Protein AF-A0A9N8V9N7-F1 (afdb_monomer_lite)

Secondary structure (DSSP, 8-state):
-HHHHHHHHHHHHHTT-HHHHHHHHHHHHTT-HHHHHHHHHHHHHTT-HHHHHHHHHHHHTTTTSHHHHHHHHHHHHHHHHHHHHHHH--

Structure (mmCIF, N/CA/C/O backbone):
data_AF-A0A9N8V9N7-F1
#
_entry.id   AF-A0A9N8V9N7-F1
#
loop_
_atom_site.group_PDB
_atom_site.id
_atom_site.type_symbol
_atom_site.label_atom_id
_atom_site.label_alt_id
_atom_site.label_comp_id
_atom_site.label_asym_id
_atom_site.label_entity_id
_atom_site.label_seq_id
_atom_site.pdbx_PDB_ins_code
_atom_site.Cartn_x
_atom_site.Cartn_y
_atom_site.Cartn_z
_atom_site.occupancy
_atom_site.B_iso_or_equiv
_atom_site.auth_seq_id
_atom_site.auth_comp_id
_atom_site.auth_asym_id
_atom_site.auth_atom_id
_atom_site.pdbx_PDB_model_num
ATOM 1 N N . ASP A 1 1 ? -8.839 10.836 -18.477 1.00 71.94 1 ASP A N 1
ATOM 2 C CA . ASP A 1 1 ? -9.859 9.877 -18.017 1.00 71.94 1 ASP A CA 1
ATOM 3 C C . ASP A 1 1 ? -9.244 8.992 -16.933 1.00 71.94 1 ASP A C 1
ATOM 5 O O . ASP A 1 1 ? -8.318 8.241 -17.248 1.00 71.94 1 ASP A O 1
ATOM 9 N N . PRO A 1 2 ? -9.702 9.113 -15.675 1.00 74.56 2 PRO A N 1
ATOM 10 C CA . PRO A 1 2 ? -9.226 8.301 -14.555 1.00 74.56 2 PRO A CA 1
ATOM 11 C C . PRO A 1 2 ? -9.306 6.789 -14.807 1.00 74.56 2 PRO A C 1
ATOM 13 O O . PRO A 1 2 ? -8.440 6.057 -14.334 1.00 74.56 2 PRO A O 1
ATOM 16 N N . GLY A 1 3 ? -10.284 6.317 -15.591 1.00 83.62 3 GLY A N 1
ATOM 17 C CA . GLY A 1 3 ? -10.427 4.899 -15.928 1.00 83.62 3 GLY A CA 1
ATOM 18 C C . GLY A 1 3 ? -9.297 4.385 -16.825 1.00 83.62 3 GLY A C 1
ATOM 19 O O . GLY A 1 3 ? -8.758 3.303 -16.595 1.00 83.62 3 GLY A O 1
ATOM 20 N N . LYS A 1 4 ? -8.864 5.193 -17.802 1.00 88.25 4 LYS A N 1
ATOM 21 C CA . LYS A 1 4 ? -7.723 4.858 -18.675 1.00 88.25 4 LYS A CA 1
ATOM 22 C C . LYS A 1 4 ? -6.398 4.858 -17.912 1.00 88.25 4 LYS A C 1
ATOM 24 O O . LYS A 1 4 ? -5.578 3.972 -18.133 1.00 88.25 4 LYS A O 1
ATOM 29 N N . ALA A 1 5 ? -6.201 5.818 -17.004 1.00 88.12 5 ALA A N 1
ATOM 30 C CA . ALA A 1 5 ? -5.008 5.878 -16.159 1.00 88.12 5 ALA A CA 1
ATOM 31 C C . ALA A 1 5 ? -4.922 4.655 -15.231 1.00 88.12 5 ALA A C 1
ATOM 33 O O . ALA A 1 5 ? -3.901 3.972 -15.214 1.00 88.12 5 ALA A O 1
ATOM 34 N N . LEU A 1 6 ? -6.028 4.301 -14.565 1.00 92.50 6 LEU A N 1
ATOM 35 C CA . LEU A 1 6 ? -6.110 3.110 -13.716 1.00 92.50 6 LEU A CA 1
ATOM 36 C C . LEU A 1 6 ? -5.740 1.828 -14.472 1.00 92.50 6 LEU A C 1
ATOM 38 O O . LEU A 1 6 ? -4.977 1.010 -13.960 1.00 92.50 6 LEU A O 1
ATOM 42 N N . LEU A 1 7 ? -6.260 1.651 -15.690 1.00 95.31 7 LEU A N 1
ATOM 43 C CA . LEU A 1 7 ? -5.958 0.473 -16.504 1.00 95.31 7 LEU A CA 1
ATOM 44 C C . LEU A 1 7 ? -4.460 0.374 -16.832 1.00 95.31 7 LEU A C 1
ATOM 46 O O . LEU A 1 7 ? -3.881 -0.711 -16.758 1.00 95.31 7 LEU A O 1
ATOM 50 N N . LEU A 1 8 ? -3.826 1.501 -17.166 1.00 95.06 8 LEU A N 1
ATOM 51 C CA . LEU A 1 8 ? -2.392 1.563 -17.452 1.00 95.06 8 LEU A CA 1
ATOM 52 C C . LEU A 1 8 ? -1.550 1.265 -16.207 1.00 95.06 8 LEU A C 1
ATOM 54 O O . LEU A 1 8 ? -0.603 0.481 -16.294 1.00 95.06 8 LEU A O 1
ATOM 58 N N . TYR A 1 9 ? -1.912 1.831 -15.053 1.00 95.38 9 TYR A N 1
ATOM 59 C CA . TYR A 1 9 ? -1.220 1.571 -13.790 1.00 95.38 9 TYR A CA 1
ATOM 60 C C . TYR A 1 9 ? -1.325 0.106 -13.383 1.00 95.38 9 TYR A C 1
ATOM 62 O O . TYR A 1 9 ? -0.300 -0.499 -13.085 1.00 95.38 9 TYR A O 1
ATOM 70 N N . LYS A 1 10 ? -2.520 -0.498 -13.468 1.00 96.31 10 LYS A N 1
ATOM 71 C CA . LYS A 1 10 ? -2.712 -1.933 -13.203 1.00 96.31 10 LYS A CA 1
ATOM 72 C C . LYS A 1 10 ? -1.837 -2.791 -14.106 1.00 96.31 10 LYS A C 1
ATOM 74 O O . LYS A 1 10 ? -1.036 -3.568 -13.606 1.00 96.31 10 LYS A O 1
ATOM 79 N N . LYS A 1 11 ? -1.899 -2.576 -15.424 1.00 97.38 11 LYS A N 1
ATOM 80 C CA . LYS A 1 11 ? -1.093 -3.342 -16.385 1.00 97.38 11 LYS A CA 1
ATOM 81 C C . LYS A 1 11 ? 0.411 -3.226 -16.108 1.00 97.38 11 LYS A C 1
ATOM 83 O O . LYS A 1 11 ? 1.131 -4.214 -16.202 1.00 97.38 11 LYS A O 1
ATOM 88 N N . SER A 1 12 ? 0.883 -2.025 -15.780 1.00 95.69 12 SER A N 1
ATOM 89 C CA . SER A 1 12 ? 2.288 -1.779 -15.445 1.00 95.69 12 SER A CA 1
ATOM 90 C C . SER A 1 12 ? 2.680 -2.461 -14.127 1.00 95.69 12 SER A C 1
ATOM 92 O O . SER A 1 12 ? 3.701 -3.145 -14.058 1.00 95.69 12 SER A O 1
ATOM 94 N N . ALA A 1 13 ? 1.839 -2.339 -13.098 1.00 96.56 13 ALA A N 1
ATOM 95 C CA . ALA A 1 13 ? 2.063 -2.941 -11.791 1.00 96.56 13 ALA A CA 1
ATOM 96 C C . ALA A 1 13 ? 2.081 -4.477 -11.840 1.00 96.56 13 ALA A C 1
ATOM 98 O O . ALA A 1 13 ? 2.960 -5.099 -11.236 1.00 96.56 13 ALA A O 1
ATOM 99 N N . ASP A 1 14 ? 1.157 -5.071 -12.601 1.00 95.50 14 ASP A N 1
ATOM 100 C CA . ASP A 1 14 ? 1.043 -6.516 -12.824 1.00 95.50 14 ASP A CA 1
ATOM 101 C C . ASP A 1 14 ? 2.248 -7.073 -13.596 1.00 95.50 14 ASP A C 1
ATOM 103 O O . ASP A 1 14 ? 2.664 -8.205 -13.364 1.00 95.50 14 ASP A O 1
ATOM 107 N N . ALA A 1 15 ? 2.872 -6.260 -14.455 1.00 96.00 15 ALA A N 1
ATOM 108 C CA . ALA A 1 15 ? 4.133 -6.592 -15.118 1.00 96.00 15 ALA A CA 1
ATOM 109 C C . ALA A 1 15 ? 5.369 -6.455 -14.200 1.00 96.00 15 ALA A C 1
ATOM 111 O O . ALA A 1 15 ? 6.500 -6.580 -14.668 1.00 96.00 15 ALA A O 1
ATOM 112 N N . GLY A 1 16 ? 5.184 -6.161 -12.908 1.00 93.44 16 GLY A N 1
ATOM 113 C CA . GLY A 1 16 ? 6.273 -5.996 -11.943 1.00 93.44 16 GLY A CA 1
ATOM 114 C C . GLY A 1 16 ? 6.991 -4.646 -12.028 1.00 93.44 16 GLY A C 1
ATOM 115 O O . GLY A 1 16 ? 8.029 -4.464 -11.393 1.00 93.44 16 GLY A O 1
ATOM 116 N N . ASN A 1 17 ? 6.472 -3.684 -12.798 1.00 95.88 17 ASN A N 1
ATOM 117 C CA . ASN A 1 17 ? 7.103 -2.377 -12.922 1.00 95.88 17 ASN A CA 1
ATOM 118 C C . ASN A 1 17 ? 6.963 -1.592 -11.609 1.00 95.88 17 ASN A C 1
ATOM 120 O O . ASN A 1 17 ? 5.857 -1.225 -11.210 1.00 95.88 17 ASN A O 1
ATOM 124 N N . ALA A 1 18 ? 8.093 -1.283 -10.969 1.00 94.38 18 ALA A N 1
ATOM 125 C CA . ALA A 1 18 ? 8.111 -0.609 -9.672 1.00 94.38 18 ALA A CA 1
ATOM 126 C C . ALA A 1 18 ? 7.389 0.748 -9.684 1.00 94.38 18 ALA A C 1
ATOM 128 O O . ALA A 1 18 ? 6.709 1.087 -8.717 1.00 94.38 18 ALA A O 1
ATOM 129 N N . ARG A 1 19 ? 7.486 1.501 -10.788 1.00 93.62 19 ARG A N 1
ATOM 130 C CA . ARG A 1 19 ? 6.774 2.772 -10.940 1.00 93.62 19 ARG A CA 1
ATOM 131 C C . ARG A 1 19 ? 5.274 2.551 -11.101 1.00 93.62 19 ARG A C 1
ATOM 133 O O . ARG A 1 19 ? 4.503 3.205 -10.420 1.00 93.62 19 ARG A O 1
ATOM 140 N N . GLY A 1 20 ? 4.860 1.599 -11.937 1.00 96.62 20 GLY A N 1
ATOM 141 C CA . GLY A 1 20 ? 3.448 1.230 -12.082 1.00 96.62 20 GLY A CA 1
ATOM 142 C C . GLY A 1 20 ? 2.803 0.811 -10.761 1.00 96.62 20 GLY A C 1
ATOM 143 O O . GLY A 1 20 ? 1.673 1.194 -10.478 1.00 96.62 20 GLY A O 1
ATOM 144 N N . GLN A 1 21 ? 3.544 0.074 -9.932 1.00 97.31 21 GLN A N 1
ATOM 145 C CA . GLN A 1 21 ? 3.112 -0.327 -8.593 1.00 97.31 21 GLN A CA 1
ATOM 146 C C . GLN A 1 21 ? 2.892 0.875 -7.667 1.00 97.31 21 GLN A C 1
ATOM 148 O O . GLN A 1 21 ? 1.849 0.942 -7.022 1.00 97.31 21 GLN A O 1
ATOM 153 N N . VAL A 1 22 ? 3.828 1.831 -7.633 1.00 95.19 22 VAL A N 1
ATOM 154 C CA . VAL A 1 22 ? 3.698 3.060 -6.826 1.00 95.19 22 VAL A CA 1
ATOM 155 C C . VAL A 1 22 ? 2.536 3.923 -7.315 1.00 95.19 22 VAL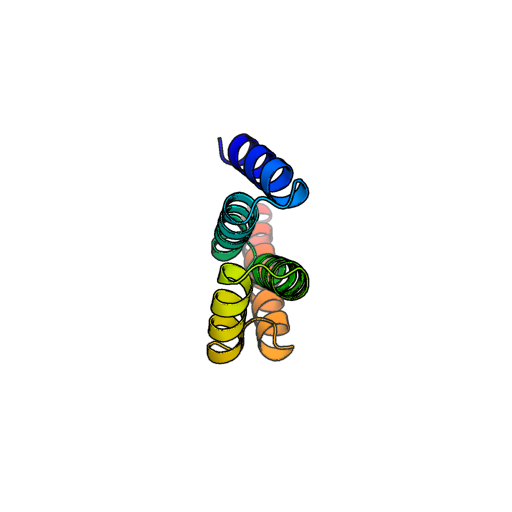 A C 1
ATOM 157 O O . VAL A 1 22 ? 1.682 4.291 -6.520 1.00 95.19 22 VAL A O 1
ATOM 160 N N . GLU A 1 23 ? 2.436 4.161 -8.622 1.00 95.56 23 GLU A N 1
ATOM 161 C CA . GLU A 1 23 ? 1.369 4.985 -9.210 1.00 95.56 23 GLU A CA 1
ATOM 162 C C . GLU A 1 23 ? -0.018 4.360 -8.965 1.00 95.56 23 GLU A C 1
ATOM 164 O O . GLU A 1 23 ? -1.006 5.067 -8.774 1.00 95.56 23 GLU A O 1
ATOM 169 N N . LEU A 1 24 ? -0.111 3.024 -8.913 1.00 97.12 24 LEU A N 1
ATOM 170 C CA . LEU A 1 24 ? -1.350 2.348 -8.536 1.00 97.12 24 LEU A CA 1
ATOM 171 C C . LEU A 1 24 ? -1.683 2.534 -7.048 1.00 97.12 24 LEU A C 1
ATOM 173 O O . LEU A 1 24 ? -2.851 2.734 -6.726 1.00 97.12 24 LEU A O 1
ATOM 177 N N . VAL A 1 25 ? -0.691 2.476 -6.152 1.00 96.50 25 VAL A N 1
ATOM 178 C CA . VAL A 1 25 ? -0.891 2.754 -4.717 1.00 96.50 25 VAL A CA 1
ATOM 179 C C . VAL A 1 25 ? -1.377 4.191 -4.525 1.00 96.50 25 VAL A C 1
ATOM 181 O O . VAL A 1 25 ? -2.437 4.389 -3.938 1.00 96.50 25 VAL A O 1
ATOM 184 N N . GLU A 1 26 ? -0.686 5.174 -5.105 1.00 94.00 26 GLU A N 1
ATOM 185 C CA . GLU A 1 26 ? -1.053 6.598 -5.047 1.00 94.00 26 GLU A CA 1
ATOM 186 C C . GLU A 1 26 ? -2.438 6.865 -5.656 1.00 94.00 26 GLU A C 1
ATOM 188 O O . GLU A 1 26 ? -3.225 7.660 -5.133 1.00 94.00 26 GLU A O 1
ATOM 193 N N . PHE A 1 27 ? -2.796 6.155 -6.734 1.00 94.62 27 PHE A N 1
ATOM 194 C CA . PHE A 1 27 ? -4.142 6.235 -7.296 1.00 94.62 27 PHE A CA 1
ATOM 195 C C . PHE A 1 27 ? -5.206 5.837 -6.264 1.00 94.62 27 PHE A C 1
ATOM 197 O O . PHE A 1 27 ? -6.266 6.467 -6.211 1.00 94.62 27 PHE A O 1
ATOM 204 N N . TYR A 1 28 ? -4.956 4.812 -5.450 1.00 93.81 28 TYR A N 1
ATOM 205 C CA . TYR A 1 28 ? -5.895 4.401 -4.411 1.00 93.81 28 TYR A CA 1
ATOM 206 C C . TYR A 1 28 ? -5.782 5.233 -3.128 1.00 93.81 28 TYR A C 1
ATOM 208 O O . TYR A 1 28 ? -6.797 5.381 -2.463 1.00 93.81 28 TYR A O 1
ATOM 216 N N . GLU A 1 29 ? -4.650 5.864 -2.801 1.00 90.50 29 GLU A N 1
ATOM 217 C CA . GLU A 1 29 ? -4.516 6.679 -1.576 1.00 90.50 29 GLU A CA 1
ATOM 218 C C . GLU A 1 29 ? -5.591 7.763 -1.446 1.00 90.50 29 GLU A C 1
ATOM 220 O O . GLU A 1 29 ? -6.173 7.942 -0.378 1.00 90.50 29 GLU A O 1
ATOM 225 N N . GLY A 1 30 ? -5.892 8.461 -2.542 1.00 84.88 30 GLY A N 1
ATOM 226 C CA . GLY A 1 30 ? -6.922 9.504 -2.571 1.00 84.88 30 GLY A CA 1
ATOM 227 C C . GLY A 1 30 ? -8.356 8.994 -2.750 1.00 84.88 30 GLY A C 1
AT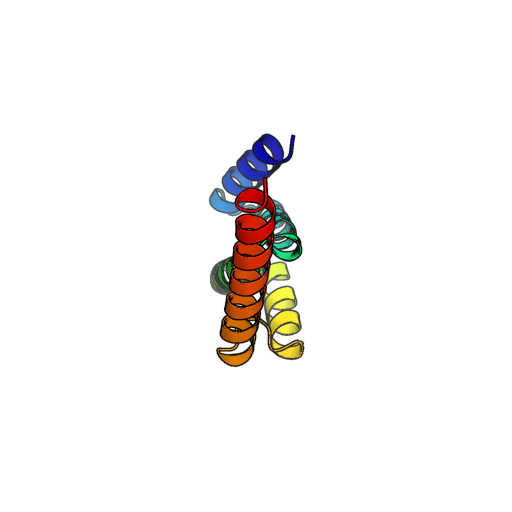OM 228 O O . GLY A 1 30 ? -9.258 9.807 -2.937 1.00 84.88 30 GLY A O 1
ATOM 229 N N . ARG A 1 31 ? -8.578 7.673 -2.786 1.00 88.06 31 ARG A N 1
ATOM 230 C CA . ARG A 1 31 ? -9.872 7.059 -3.146 1.00 88.06 31 ARG A CA 1
ATOM 231 C C . ARG A 1 31 ? -10.326 6.007 -2.143 1.00 88.06 31 ARG A C 1
ATOM 233 O O . ARG A 1 31 ? -11.453 6.058 -1.668 1.00 88.06 31 ARG A O 1
ATOM 240 N N . ASP A 1 32 ? -9.448 5.063 -1.843 1.00 89.25 32 ASP A N 1
ATOM 241 C CA . ASP A 1 32 ? -9.631 4.012 -0.857 1.00 89.25 32 ASP A CA 1
ATOM 242 C C . ASP A 1 32 ? -8.271 3.673 -0.234 1.00 89.25 32 ASP A C 1
ATOM 244 O O . ASP A 1 32 ? -7.456 2.927 -0.790 1.00 89.25 32 ASP A O 1
ATOM 248 N N . ILE A 1 33 ? -8.036 4.243 0.947 1.00 89.12 33 ILE A N 1
ATOM 249 C CA . ILE A 1 33 ? -6.776 4.091 1.674 1.00 89.12 33 ILE A CA 1
ATOM 250 C C . ILE A 1 33 ? -6.514 2.640 2.105 1.00 89.12 33 ILE A C 1
ATOM 252 O O . ILE A 1 33 ? -5.358 2.245 2.245 1.00 89.12 33 ILE A O 1
ATOM 256 N N . ASN A 1 34 ? -7.559 1.817 2.262 1.00 89.38 34 ASN A N 1
ATOM 257 C CA . ASN A 1 34 ? -7.393 0.406 2.607 1.00 89.38 34 ASN A CA 1
ATOM 258 C C . ASN A 1 34 ? -6.885 -0.383 1.398 1.00 89.38 34 ASN A C 1
ATOM 260 O O . ASN A 1 34 ? -5.975 -1.199 1.528 1.00 89.38 34 ASN A O 1
ATOM 264 N N . VAL A 1 35 ? -7.415 -0.101 0.203 1.00 93.19 35 VAL A N 1
ATOM 265 C CA . VAL A 1 35 ? -6.902 -0.708 -1.035 1.00 93.19 35 VAL A CA 1
ATOM 266 C C . VAL A 1 35 ? -5.455 -0.279 -1.286 1.00 93.19 35 VAL A C 1
ATOM 268 O O . VAL A 1 35 ? -4.627 -1.116 -1.648 1.00 93.19 35 VAL A O 1
ATOM 271 N N . ALA A 1 36 ? -5.126 0.996 -1.054 1.00 95.00 36 ALA A N 1
ATOM 272 C CA . ALA A 1 36 ? -3.752 1.487 -1.156 1.00 95.00 36 ALA A CA 1
ATOM 273 C C . ALA A 1 36 ? -2.806 0.741 -0.200 1.00 95.00 36 ALA A C 1
ATOM 275 O O . ALA A 1 36 ? -1.737 0.293 -0.620 1.00 95.00 36 ALA A O 1
ATOM 276 N N . PHE A 1 37 ? -3.226 0.541 1.054 1.00 95.12 37 PHE A N 1
ATOM 277 C CA . PHE A 1 37 ? -2.476 -0.215 2.057 1.00 95.12 37 PHE A CA 1
ATOM 278 C C . PHE A 1 37 ? -2.203 -1.661 1.622 1.00 95.12 37 PHE A C 1
ATOM 280 O O . PHE A 1 37 ? -1.047 -2.088 1.623 1.00 95.12 37 PHE A O 1
ATOM 287 N N . GLU A 1 38 ? -3.227 -2.398 1.185 1.00 95.56 38 GLU A N 1
ATOM 288 C CA . GLU A 1 38 ? -3.076 -3.798 0.762 1.00 95.56 38 GLU A CA 1
ATOM 289 C C . GLU A 1 38 ? -2.170 -3.944 -0.468 1.00 95.56 38 GLU A C 1
ATOM 291 O O . GLU A 1 38 ? -1.312 -4.830 -0.526 1.00 95.56 38 GLU A O 1
ATOM 296 N N . LEU A 1 39 ? -2.297 -3.040 -1.445 1.00 96.81 39 LEU A N 1
ATOM 297 C CA . LEU A 1 39 ? -1.404 -3.007 -2.605 1.00 96.81 39 LEU A CA 1
ATOM 298 C C . LEU A 1 39 ? 0.039 -2.713 -2.192 1.00 96.81 39 LEU A C 1
ATOM 300 O O . LEU A 1 39 ? 0.962 -3.401 -2.629 1.00 96.81 39 LEU A O 1
ATOM 304 N N . CYS A 1 40 ? 0.236 -1.721 -1.325 1.00 96.69 40 CYS A N 1
ATOM 305 C CA . CYS A 1 40 ? 1.549 -1.347 -0.818 1.00 96.69 40 CYS A CA 1
ATOM 306 C C . CYS A 1 40 ? 2.218 -2.515 -0.081 1.00 96.69 40 CYS A C 1
ATOM 308 O O . CYS A 1 40 ? 3.389 -2.808 -0.330 1.00 96.69 40 CYS A O 1
ATOM 310 N N . LYS A 1 41 ? 1.466 -3.230 0.764 1.00 96.69 41 LYS A N 1
ATOM 311 C CA . LYS A 1 41 ? 1.931 -4.435 1.459 1.00 96.69 41 LYS A CA 1
ATOM 312 C C . LYS A 1 41 ? 2.352 -5.527 0.473 1.00 96.69 41 LYS A C 1
ATOM 314 O O . LYS A 1 41 ? 3.495 -5.980 0.523 1.00 96.69 41 LYS A O 1
ATOM 319 N N . LYS A 1 42 ? 1.486 -5.870 -0.487 1.00 97.31 42 LYS A N 1
ATOM 320 C CA . LYS A 1 42 ? 1.779 -6.860 -1.539 1.00 97.31 42 LYS A CA 1
ATOM 321 C C . LYS A 1 42 ? 3.060 -6.520 -2.309 1.00 97.31 42 LYS A C 1
ATOM 323 O O . LYS A 1 42 ? 3.892 -7.387 -2.572 1.00 97.31 42 LYS A O 1
ATOM 328 N N . TYR A 1 43 ? 3.241 -5.261 -2.701 1.00 97.31 43 TYR A N 1
ATOM 329 C CA . TYR A 1 43 ? 4.420 -4.849 -3.467 1.00 97.31 43 TYR A CA 1
ATOM 330 C C . TYR A 1 43 ? 5.693 -4.812 -2.617 1.00 97.31 43 TYR A C 1
ATOM 332 O O . TYR A 1 43 ? 6.766 -5.164 -3.111 1.00 97.31 43 TYR A O 1
ATOM 340 N N . ALA A 1 44 ? 5.583 -4.454 -1.337 1.00 95.81 44 ALA A N 1
ATOM 341 C CA . ALA A 1 44 ? 6.691 -4.5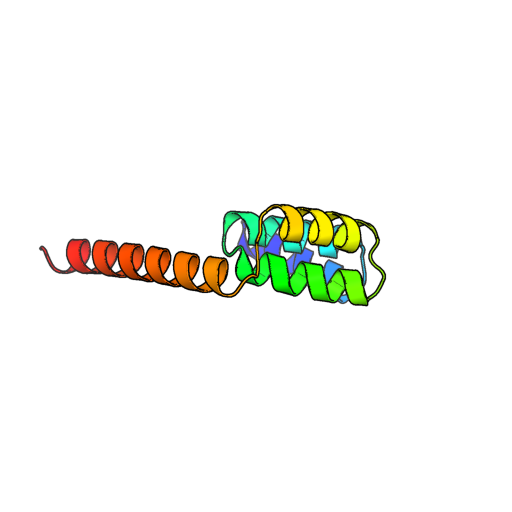08 -0.392 1.00 95.81 44 ALA A CA 1
ATOM 342 C C . ALA A 1 44 ? 7.202 -5.947 -0.181 1.00 95.81 44 ALA A C 1
ATOM 344 O O . ALA A 1 44 ? 8.420 -6.177 -0.166 1.00 95.81 44 ALA A O 1
ATOM 345 N N . GLU A 1 45 ? 6.280 -6.910 -0.074 1.00 95.56 45 GLU A N 1
ATOM 346 C CA . GLU A 1 45 ? 6.567 -8.350 0.016 1.00 95.56 45 GLU A CA 1
ATOM 347 C C . GLU A 1 45 ? 7.266 -8.861 -1.253 1.00 95.56 45 GLU A C 1
ATOM 349 O O . GLU A 1 45 ? 8.264 -9.573 -1.162 1.00 95.56 45 GLU A O 1
ATOM 354 N N . ASN A 1 46 ? 6.849 -8.380 -2.429 1.00 92.88 46 ASN A N 1
ATOM 355 C CA . ASN A 1 46 ? 7.466 -8.705 -3.722 1.00 92.88 46 ASN A CA 1
ATOM 356 C C . ASN A 1 46 ? 8.795 -7.973 -4.003 1.00 92.88 46 ASN A C 1
ATOM 358 O O . ASN A 1 46 ? 9.327 -8.057 -5.110 1.00 92.88 46 ASN A O 1
ATOM 362 N N . GLY A 1 47 ? 9.350 -7.253 -3.024 1.00 92.94 47 GLY A N 1
ATOM 363 C CA . GLY A 1 47 ? 10.683 -6.652 -3.121 1.00 92.94 47 GLY A CA 1
ATOM 364 C C . GLY A 1 47 ? 10.729 -5.220 -3.655 1.00 92.94 47 GLY A C 1
ATOM 365 O O . GLY A 1 47 ? 11.823 -4.680 -3.818 1.00 92.94 47 GLY A O 1
ATOM 366 N N . ASN A 1 48 ? 9.586 -4.563 -3.879 1.00 95.12 48 ASN A N 1
ATOM 367 C CA . ASN A 1 48 ? 9.579 -3.152 -4.257 1.00 95.12 48 ASN A CA 1
ATOM 368 C C . ASN A 1 48 ? 10.012 -2.278 -3.064 1.00 95.12 48 ASN A C 1
ATOM 370 O O . ASN A 1 48 ? 9.294 -2.138 -2.072 1.00 95.12 48 ASN A O 1
ATOM 374 N N . LEU A 1 49 ? 11.198 -1.670 -3.168 1.00 94.75 49 LEU A N 1
ATOM 375 C CA . LEU A 1 49 ? 11.775 -0.823 -2.119 1.00 94.75 49 LEU A CA 1
ATOM 376 C C . LEU A 1 49 ? 10.951 0.443 -1.847 1.00 94.75 49 LEU A C 1
ATOM 378 O O . LEU A 1 49 ? 10.828 0.845 -0.692 1.00 94.75 49 LEU A O 1
ATOM 382 N N . ALA A 1 50 ? 10.352 1.043 -2.880 1.00 93.75 50 ALA A N 1
ATOM 383 C CA . ALA A 1 50 ? 9.485 2.206 -2.708 1.00 93.75 50 ALA A CA 1
ATOM 384 C C . ALA A 1 50 ? 8.210 1.826 -1.943 1.00 93.75 50 ALA A C 1
ATOM 386 O O . ALA A 1 50 ? 7.816 2.525 -1.013 1.00 93.75 50 ALA A O 1
ATOM 387 N N . ALA A 1 51 ? 7.627 0.665 -2.252 1.00 94.44 51 ALA A N 1
ATOM 388 C CA . ALA A 1 51 ? 6.487 0.141 -1.506 1.00 94.44 51 ALA A CA 1
ATOM 389 C C . ALA A 1 51 ? 6.843 -0.194 -0.045 1.00 94.44 51 ALA A C 1
ATOM 391 O O . ALA A 1 51 ? 6.047 0.061 0.851 1.00 94.44 51 ALA A O 1
ATOM 392 N N . ARG A 1 52 ? 8.054 -0.696 0.241 1.00 95.31 52 ARG A N 1
ATOM 393 C CA . ARG A 1 52 ? 8.518 -0.899 1.632 1.00 95.31 52 ARG A CA 1
ATOM 394 C C . ARG A 1 52 ? 8.605 0.413 2.411 1.00 95.31 52 ARG A C 1
ATOM 396 O O . ARG A 1 52 ? 8.187 0.463 3.564 1.00 95.31 52 ARG A O 1
ATOM 403 N N . TYR A 1 53 ? 9.122 1.467 1.782 1.00 94.88 53 TYR A N 1
ATOM 404 C CA . TYR A 1 53 ? 9.178 2.797 2.389 1.00 94.88 53 TYR A CA 1
ATOM 405 C C . TYR A 1 53 ? 7.773 3.354 2.669 1.00 94.88 53 TYR A C 1
ATOM 407 O O . TYR A 1 53 ? 7.493 3.803 3.781 1.00 94.88 53 TYR A O 1
ATOM 415 N N . LEU A 1 54 ? 6.865 3.259 1.691 1.00 94.12 54 LEU A N 1
ATOM 416 C CA . LEU A 1 54 ? 5.465 3.667 1.847 1.00 94.12 54 LEU A CA 1
ATOM 417 C C . LEU A 1 54 ? 4.751 2.877 2.954 1.00 94.12 54 LEU A C 1
ATOM 419 O O . LEU A 1 54 ? 4.056 3.474 3.773 1.00 94.12 54 LEU A O 1
ATOM 423 N N . LEU A 1 55 ? 4.986 1.565 3.053 1.00 93.94 55 LEU A N 1
ATOM 424 C CA . LEU A 1 55 ? 4.402 0.729 4.102 1.00 93.94 55 LEU A CA 1
ATOM 425 C C . LEU A 1 55 ? 4.874 1.156 5.501 1.00 93.94 55 LEU A C 1
ATOM 427 O O . LEU A 1 55 ? 4.071 1.224 6.430 1.00 93.94 55 LEU A O 1
ATOM 431 N N . GLY A 1 56 ? 6.152 1.525 5.647 1.00 93.25 56 GLY A N 1
ATOM 432 C CA . GLY A 1 56 ? 6.665 2.129 6.880 1.00 93.25 56 GLY A CA 1
ATOM 433 C C . GLY A 1 56 ? 5.926 3.421 7.246 1.00 93.25 56 GLY A C 1
ATOM 434 O O . GLY A 1 56 ? 5.494 3.588 8.387 1.00 93.25 56 GLY A O 1
ATOM 435 N N . ASN A 1 57 ? 5.695 4.301 6.267 1.00 92.94 57 ASN A N 1
ATOM 436 C CA . ASN A 1 57 ? 4.922 5.529 6.473 1.00 92.94 57 ASN A CA 1
ATOM 437 C C . ASN A 1 57 ? 3.457 5.254 6.845 1.00 92.94 57 ASN A C 1
ATOM 439 O O . ASN A 1 57 ? 2.890 5.984 7.657 1.00 92.94 57 ASN A O 1
ATOM 443 N N . TYR A 1 58 ? 2.837 4.214 6.284 1.00 93.50 58 TYR A N 1
ATOM 444 C CA . TYR A 1 58 ? 1.486 3.796 6.663 1.00 93.50 58 TYR A CA 1
ATOM 445 C C . TYR A 1 58 ? 1.419 3.296 8.097 1.00 93.50 58 TYR A C 1
ATOM 447 O O . TYR A 1 58 ? 0.527 3.716 8.833 1.00 93.50 58 TYR A O 1
ATOM 455 N N . HIS A 1 59 ? 2.387 2.489 8.531 1.00 90.69 59 HIS A N 1
ATOM 456 C CA . HIS A 1 59 ? 2.456 2.044 9.919 1.00 90.69 59 HIS A CA 1
ATOM 457 C C . HIS A 1 59 ? 2.641 3.207 10.898 1.00 90.69 59 HIS A C 1
ATOM 459 O O . HIS A 1 59 ? 1.947 3.250 11.911 1.00 90.69 59 HIS A O 1
ATOM 465 N N . LEU A 1 60 ? 3.480 4.197 10.571 1.00 91.75 60 LEU A N 1
ATOM 466 C CA . LEU A 1 60 ? 3.627 5.414 11.385 1.00 91.75 60 LEU A CA 1
ATOM 467 C C . LEU A 1 60 ? 2.327 6.227 11.496 1.00 91.75 60 LEU A C 1
ATOM 469 O O . LEU A 1 60 ? 2.117 6.919 12.488 1.00 91.75 60 LEU A O 1
ATOM 473 N N . LYS A 1 61 ? 1.454 6.143 10.488 1.00 88.56 61 LYS A N 1
ATOM 474 C CA . LYS A 1 61 ? 0.140 6.804 10.452 1.00 88.56 61 LYS A CA 1
ATOM 475 C C . LYS A 1 61 ? -1.002 5.918 10.969 1.00 88.56 61 LYS A C 1
ATOM 477 O O . LYS A 1 61 ? -2.161 6.305 10.841 1.00 88.56 61 LYS A O 1
ATOM 482 N N . GLU A 1 62 ? -0.699 4.731 11.497 1.00 89.75 62 GLU A N 1
ATOM 483 C CA . GLU A 1 62 ? -1.679 3.708 11.898 1.00 89.75 62 GLU A CA 1
ATOM 484 C C . GLU A 1 62 ? -2.660 3.298 10.772 1.00 89.75 62 GLU A C 1
ATOM 486 O O . GLU A 1 62 ? -3.755 2.789 11.035 1.00 89.75 62 GLU A O 1
ATOM 491 N N . ILE A 1 63 ? -2.289 3.507 9.504 1.00 87.62 63 ILE A N 1
ATOM 492 C CA . ILE A 1 63 ? -3.086 3.113 8.335 1.00 87.62 63 ILE A CA 1
ATOM 493 C C . ILE A 1 63 ? -3.043 1.587 8.198 1.00 87.62 63 ILE A C 1
ATOM 495 O O . ILE A 1 63 ? -1.998 0.969 8.397 1.00 87.62 63 ILE A O 1
ATOM 499 N N . GLY A 1 64 ? -4.192 0.984 7.877 1.00 80.75 64 GLY A N 1
ATOM 500 C CA . GLY A 1 64 ? -4.337 -0.473 7.777 1.00 80.75 64 GLY A CA 1
ATOM 501 C C . GLY A 1 64 ? -4.501 -1.194 9.121 1.00 80.75 64 GLY A C 1
ATOM 502 O O . GLY A 1 64 ? -4.601 -2.417 9.151 1.00 80.75 64 GLY A O 1
ATOM 503 N N . THR A 1 65 ? -4.558 -0.466 10.242 1.00 87.44 65 THR A N 1
ATOM 504 C CA . THR A 1 65 ? -4.957 -1.041 11.538 1.00 87.44 65 THR A CA 1
ATOM 505 C C . THR A 1 65 ? -6.466 -1.284 11.585 1.00 87.44 65 THR A C 1
ATOM 507 O O . THR A 1 65 ? -7.228 -0.565 10.936 1.00 87.44 65 THR A O 1
ATOM 510 N N . GLU A 1 66 ? -6.926 -2.236 12.404 1.00 83.06 66 GLU A N 1
ATOM 511 C CA . GLU A 1 66 ? -8.364 -2.507 12.596 1.00 83.06 66 GLU A CA 1
ATOM 512 C C . GLU A 1 66 ? -9.148 -1.229 12.933 1.00 83.06 66 GLU A C 1
ATOM 514 O O . GLU A 1 66 ? -10.181 -0.941 12.330 1.00 83.06 66 GLU A O 1
ATOM 519 N N . LYS A 1 67 ? -8.580 -0.392 13.81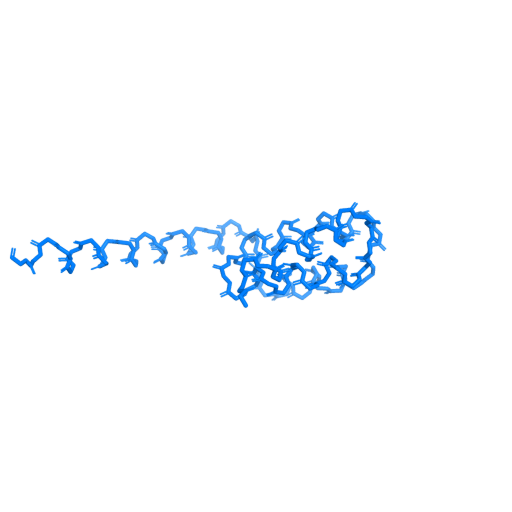0 1.00 78.94 67 LYS A N 1
ATOM 520 C CA . LYS A 1 67 ? -9.129 0.912 14.202 1.00 78.94 67 LYS A CA 1
ATOM 521 C C . LYS A 1 67 ? -9.259 1.886 13.026 1.00 78.94 67 LYS A C 1
ATOM 523 O O . LYS A 1 67 ? -10.229 2.641 12.961 1.00 78.94 67 LYS A O 1
ATOM 528 N N . ASN A 1 68 ? -8.285 1.923 12.115 1.00 82.81 68 ASN A N 1
ATOM 529 C CA . ASN A 1 68 ? -8.353 2.769 10.922 1.00 82.81 68 ASN A CA 1
ATOM 530 C C . ASN A 1 68 ? -9.390 2.236 9.921 1.00 82.81 68 ASN A C 1
ATOM 532 O O . ASN A 1 68 ? -10.199 3.008 9.408 1.00 82.81 68 ASN A O 1
ATOM 536 N N . ILE A 1 69 ? -9.424 0.918 9.716 1.00 80.19 69 ILE A N 1
ATOM 537 C CA . ILE A 1 69 ? -10.372 0.250 8.817 1.00 80.19 69 ILE A CA 1
ATOM 538 C C . ILE A 1 69 ? -11.816 0.506 9.269 1.00 80.19 69 ILE A C 1
ATOM 540 O O . ILE A 1 69 ? -12.662 0.872 8.452 1.00 80.19 69 ILE A O 1
ATOM 544 N N . GLU A 1 70 ? -12.108 0.361 10.564 1.00 82.31 70 GLU A N 1
ATOM 545 C CA . GLU A 1 70 ? -13.444 0.592 11.125 1.00 82.31 70 GLU A CA 1
ATOM 546 C C . GLU A 1 70 ? -13.890 2.054 10.978 1.00 82.31 70 GLU A C 1
ATOM 548 O O . GLU A 1 70 ? -15.007 2.325 10.531 1.00 82.31 70 GLU A O 1
ATOM 553 N N . LYS A 1 71 ? -12.997 3.011 11.265 1.00 80.56 71 LYS A N 1
ATOM 554 C CA . LYS A 1 71 ? -13.276 4.443 11.068 1.00 80.56 71 LYS A CA 1
ATOM 555 C C . LYS A 1 71 ? -13.585 4.775 9.612 1.00 80.56 71 LYS A C 1
ATOM 557 O O . LYS A 1 71 ? -14.537 5.514 9.358 1.00 80.56 71 LYS A O 1
ATOM 562 N N . THR A 1 72 ? -12.801 4.227 8.684 1.00 76.75 72 THR A N 1
ATOM 563 C CA . THR A 1 72 ? -12.996 4.412 7.242 1.00 76.75 72 THR A CA 1
ATOM 564 C C . THR A 1 72 ? -14.356 3.863 6.811 1.00 76.75 72 THR A C 1
ATOM 566 O O . THR A 1 72 ? -15.122 4.574 6.165 1.00 76.75 72 THR A O 1
ATOM 569 N N . LYS A 1 73 ? -14.715 2.646 7.243 1.00 79.94 73 LYS A N 1
ATOM 570 C CA . LYS A 1 73 ? -16.036 2.051 6.969 1.00 79.9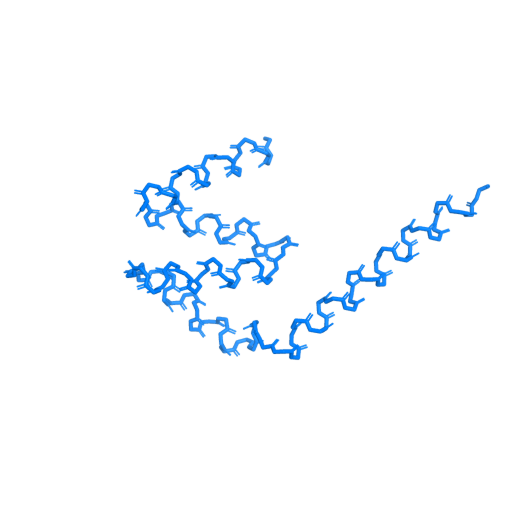4 73 LYS A CA 1
ATOM 571 C C . LYS A 1 73 ? -17.185 2.908 7.501 1.00 79.94 73 LYS A C 1
ATOM 573 O O . LYS A 1 73 ? -18.142 3.142 6.771 1.00 79.94 73 LYS A O 1
ATOM 578 N N . ASN A 1 74 ? -17.082 3.409 8.732 1.00 81.69 74 ASN A N 1
ATOM 579 C CA . ASN A 1 74 ? -18.116 4.257 9.330 1.00 81.69 74 ASN A CA 1
ATOM 580 C C . ASN A 1 74 ? -18.295 5.574 8.550 1.00 81.69 74 ASN A C 1
ATOM 582 O O . ASN A 1 74 ? -19.417 5.949 8.230 1.00 81.69 74 ASN A O 1
ATOM 586 N N . HIS A 1 75 ? -17.204 6.233 8.145 1.00 76.19 75 HIS A N 1
ATOM 587 C CA . HIS A 1 75 ? -17.290 7.454 7.331 1.00 76.19 75 HIS A CA 1
ATOM 588 C C . HIS A 1 75 ? -17.938 7.203 5.965 1.00 76.19 75 HIS A C 1
ATOM 590 O O . HIS A 1 75 ? -18.769 8.000 5.531 1.00 76.19 75 HIS A O 1
ATOM 596 N N . PHE A 1 76 ? -17.604 6.094 5.296 1.00 75.06 76 PHE A N 1
ATOM 597 C CA . PHE A 1 76 ? -18.255 5.730 4.035 1.00 75.06 76 PHE A CA 1
ATOM 598 C C . PHE A 1 76 ? -19.739 5.415 4.218 1.00 75.06 76 PHE A C 1
ATOM 600 O O . PHE A 1 76 ? -20.542 5.846 3.394 1.00 75.06 76 PHE A O 1
ATOM 607 N N . GLN A 1 77 ? -20.112 4.723 5.298 1.00 80.12 77 GLN A N 1
ATOM 608 C CA . GLN A 1 77 ? -21.515 4.458 5.613 1.00 80.12 77 GLN A CA 1
ATOM 609 C C . GLN A 1 77 ? -22.283 5.764 5.840 1.00 80.12 77 GLN A C 1
ATOM 611 O O . GLN A 1 77 ? -23.311 5.982 5.212 1.00 80.12 77 GLN A O 1
ATOM 616 N N . GLN A 1 78 ? -21.739 6.682 6.643 1.00 78.62 78 GLN A N 1
ATOM 617 C CA . GLN A 1 78 ? -22.350 7.994 6.878 1.00 78.62 78 GLN A CA 1
ATOM 618 C C . GLN A 1 78 ? -22.496 8.810 5.588 1.00 78.62 78 GLN A C 1
ATOM 620 O O . GLN A 1 78 ? -23.535 9.427 5.363 1.00 78.62 78 GLN A O 1
ATOM 625 N N . ALA A 1 79 ? -21.478 8.811 4.722 1.00 75.88 79 ALA A N 1
ATOM 626 C CA . ALA A 1 79 ? -21.538 9.499 3.435 1.00 75.88 79 ALA A CA 1
ATOM 627 C C . ALA A 1 79 ? -22.588 8.882 2.494 1.00 75.88 79 ALA A C 1
ATOM 629 O O . ALA A 1 79 ? -23.317 9.618 1.827 1.00 75.88 79 ALA A O 1
ATOM 630 N N . ALA A 1 80 ? -22.695 7.549 2.459 1.00 76.44 80 ALA A N 1
ATOM 631 C CA . ALA A 1 80 ? -23.712 6.842 1.685 1.00 76.44 80 ALA A CA 1
ATOM 632 C C . ALA A 1 80 ? -25.126 7.137 2.207 1.00 76.44 80 ALA A C 1
ATOM 634 O O . ALA A 1 80 ? -26.014 7.437 1.412 1.00 76.44 80 ALA A O 1
ATOM 635 N N . ASP A 1 81 ? -25.320 7.138 3.526 1.00 77.44 81 ASP A N 1
ATOM 636 C CA . ASP A 1 81 ? -26.607 7.433 4.159 1.00 77.44 81 ASP A CA 1
ATOM 637 C C . ASP A 1 81 ? -27.029 8.891 3.925 1.00 77.44 81 ASP A C 1
ATOM 639 O O . ASP A 1 81 ? -28.185 9.163 3.604 1.00 77.44 81 ASP A O 1
ATOM 643 N N . LEU A 1 82 ? -26.097 9.848 4.017 1.00 73.31 82 LEU A N 1
ATOM 644 C CA . LEU A 1 82 ? -26.351 11.255 3.685 1.00 73.31 82 LEU A CA 1
ATOM 645 C C . LEU A 1 82 ? -26.711 11.441 2.204 1.00 73.31 82 LEU A C 1
ATOM 647 O O . LEU A 1 82 ? -27.639 12.186 1.888 1.00 73.31 82 LEU A O 1
ATOM 651 N N . GLY A 1 83 ? -26.016 10.747 1.299 1.00 69.44 83 GLY A N 1
ATOM 652 C CA . GLY A 1 83 ? -26.313 10.770 -0.135 1.00 69.44 83 GLY A CA 1
ATOM 653 C C . GLY A 1 83 ? -27.665 10.138 -0.483 1.00 69.44 83 GLY A C 1
ATOM 654 O O . GLY A 1 83 ? -28.389 10.670 -1.321 1.00 69.44 83 GLY A O 1
ATOM 655 N N . LEU A 1 84 ? -28.038 9.042 0.185 1.00 63.06 84 LEU A N 1
ATOM 656 C CA . LEU A 1 84 ? -29.345 8.396 0.032 1.00 63.06 84 LEU A CA 1
ATOM 657 C C . LEU A 1 84 ? -30.476 9.268 0.585 1.00 63.06 84 LEU A C 1
ATOM 659 O O . LEU A 1 84 ? -31.499 9.412 -0.078 1.00 63.06 84 LEU A O 1
ATOM 663 N N . ASN A 1 85 ? -30.279 9.904 1.743 1.00 59.41 85 ASN A N 1
ATOM 664 C CA . ASN A 1 85 ? -31.269 10.806 2.338 1.00 59.41 85 ASN A CA 1
ATOM 665 C C . ASN A 1 85 ? -31.516 12.059 1.484 1.00 59.41 85 ASN A C 1
ATOM 667 O O . ASN A 1 85 ? -32.651 12.505 1.364 1.00 59.41 85 ASN A O 1
ATOM 671 N N . LEU A 1 86 ? -30.488 12.608 0.829 1.00 58.47 86 LEU A N 1
ATOM 672 C CA . LEU A 1 86 ? -30.667 13.690 -0.150 1.00 58.47 86 LEU A CA 1
ATOM 673 C C . LEU A 1 86 ? -31.475 13.248 -1.381 1.00 58.47 86 LEU A C 1
ATOM 675 O O . LEU A 1 86 ? -32.117 14.081 -2.013 1.00 58.47 86 LEU A O 1
ATOM 679 N N . HIS A 1 87 ? -31.454 11.958 -1.728 1.00 55.56 87 HIS A N 1
ATOM 680 C CA . HIS A 1 87 ? -32.183 11.428 -2.880 1.00 55.56 87 HIS A CA 1
ATOM 681 C C . HIS A 1 87 ? -33.634 11.037 -2.567 1.00 55.56 87 HIS A C 1
ATOM 683 O O . HIS A 1 87 ? -34.453 11.008 -3.484 1.00 55.56 87 HIS A O 1
ATOM 689 N N . THR A 1 88 ? -33.954 10.744 -1.303 1.00 53.56 88 THR A N 1
ATOM 690 C CA . THR A 1 88 ? -35.308 10.391 -0.839 1.00 53.56 88 THR A CA 1
ATOM 691 C C . THR A 1 88 ? -36.127 11.590 -0.355 1.00 53.56 88 THR A C 1
ATOM 693 O O . THR A 1 88 ? -37.325 11.443 -0.121 1.00 53.56 88 THR A O 1
ATOM 696 N N . ILE A 1 89 ? -35.519 12.776 -0.243 1.00 49.97 89 ILE A N 1
ATOM 697 C CA . ILE A 1 89 ? -36.216 14.049 -0.019 1.00 49.97 89 ILE A CA 1
ATOM 698 C C . ILE A 1 89 ? -36.389 14.749 -1.378 1.00 49.97 89 ILE A C 1
ATOM 700 O O . ILE A 1 89 ? -35.613 15.632 -1.732 1.00 49.97 89 ILE A O 1
ATOM 704 N N . ASN A 1 90 ? -37.375 14.315 -2.164 1.00 40.56 90 ASN A N 1
ATOM 705 C CA . ASN A 1 90 ? -37.944 15.053 -3.301 1.00 40.56 90 ASN A CA 1
ATOM 706 C C . ASN A 1 90 ? -39.381 14.594 -3.544 1.00 40.56 90 ASN A C 1
ATOM 708 O O . ASN A 1 90 ? -39.590 13.362 -3.616 1.00 40.56 90 ASN A O 1
#

Organism: NCBI:txid144530

Sequence (90 aa):
DPGKALLLYKKSADAGNARGQVELVEFYEGRDINVAFELCKKYAENGNLAARYLLGNYHLKEIGTEKNIEKTKNHFQQAADLGLNLHTIN

pLDDT: mean 86.82, std 12.05, range [40.56, 97.38]

InterPro domains:
  IPR006597 Sel1-like repeat [PF08238] (1-17)
  IPR006597 Sel1-like repeat [PF08238] (31-48)
  IPR006597 Sel1-like repeat [PF08238] (50-83)
  IPR006597 Sel1-like repeat [SM00671] (49-84)
  IPR011990 Tetratricopeptide-like helical domain superfamily [G3DSA:1.25.40.10] (1-89)
  IPR050767 Sel1/AlgK [PTHR11102] (4-83)

Radius of gyration: 15.71 Å; chains: 1; bounding box: 50×24×33 Å

Foldseek 3Di:
DLVVLLVVLVVCVVVVNLVSLVSNLVSCVVPPLLVSQVSLVVNVVVPNPVSVVVNVV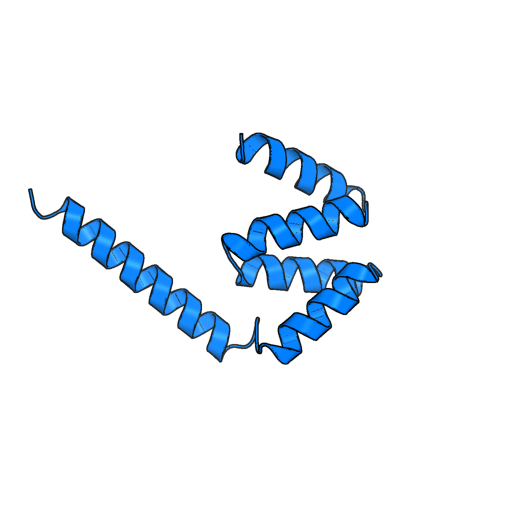CVVVVGNPPVNVVVSVVVVVVVVVVVVVVVVPD